Protein AF-A0A6M0GE58-F1 (afdb_monomer)

Sequence (150 aa):
MMLKKALQIALIALPLTFSELWLLDFGVRLPRVEVVAQTVDERKLEADRLFEEGKKQFSNSQFEEALQLWQQALVIYRETGDRRGEAYSLFNLGDAHRSLAEYERATDFLEQSLAIFREIGDRQGEAYSLNNLANVYDNLAEYERAINLR

Radius of gyration: 25.48 Å; Cα contacts (8 Å, |Δi|>4): 135; chains: 1; bounding box: 61×36×74 Å

Solvent-accessible surface area (backbone atoms only — not comparable to full-atom values): 8389 Å² total; per-residue (Å²): 140,89,83,83,85,86,83,83,81,87,88,76,82,86,78,97,80,75,94,68,92,72,87,82,76,75,85,72,74,70,78,63,63,64,56,52,50,53,54,44,55,54,46,50,54,50,20,54,51,32,39,52,51,15,52,52,30,41,76,71,70,37,44,70,63,14,44,55,27,22,54,52,19,29,53,43,19,60,75,66,65,38,59,67,57,27,21,52,26,28,33,52,45,10,54,42,28,44,74,70,68,38,45,70,63,12,44,58,27,19,52,52,15,29,55,42,19,58,72,74,66,38,65,68,55,28,51,50,25,53,53,51,45,51,53,38,52,54,52,50,56,52,50,53,52,57,62,75,71,112

Structure (mmCIF, N/CA/C/O backbone):
data_AF-A0A6M0GE58-F1
#
_entry.id   AF-A0A6M0GE58-F1
#
loop_
_atom_site.group_PDB
_atom_site.id
_atom_site.type_symbol
_atom_site.label_atom_id
_atom_site.label_alt_id
_atom_site.label_comp_id
_atom_site.label_asym_id
_atom_site.label_entity_id
_atom_site.label_seq_id
_atom_site.pdbx_PDB_ins_code
_atom_site.Cartn_x
_atom_site.Cartn_y
_atom_site.Cartn_z
_atom_site.occupancy
_atom_site.B_iso_or_equiv
_atom_site.auth_seq_id
_atom_site.auth_comp_id
_atom_site.auth_asym_id
_atom_site.auth_atom_id
_atom_site.pdbx_PDB_model_num
ATOM 1 N N . MET A 1 1 ? 0.237 9.845 49.022 1.00 37.31 1 MET A N 1
ATOM 2 C CA . MET A 1 1 ? 0.814 8.749 48.215 1.00 37.31 1 MET A CA 1
ATOM 3 C C . MET A 1 1 ? 0.060 7.473 48.562 1.00 37.31 1 MET A C 1
ATOM 5 O O . MET A 1 1 ? 0.176 6.989 49.678 1.00 37.31 1 MET A O 1
ATOM 9 N N . MET A 1 2 ? -0.835 7.053 47.667 1.00 37.91 2 MET A N 1
ATOM 10 C CA . MET A 1 2 ? -1.801 5.963 47.843 1.00 37.91 2 MET A CA 1
ATOM 11 C C . MET A 1 2 ? -1.173 4.608 47.470 1.00 37.91 2 MET A C 1
ATOM 13 O O . MET A 1 2 ? -0.599 4.488 46.390 1.00 37.91 2 MET A O 1
ATOM 17 N N . LEU A 1 3 ? -1.343 3.578 48.302 1.00 37.34 3 LEU A N 1
ATOM 18 C CA . LEU A 1 3 ? -1.203 2.163 47.919 1.00 37.34 3 LEU A CA 1
ATOM 19 C C . LEU A 1 3 ? -2.475 1.435 48.381 1.00 37.34 3 LEU A C 1
ATOM 21 O O . LEU A 1 3 ? -2.785 1.417 49.563 1.00 37.34 3 LEU A O 1
ATOM 25 N N . LYS A 1 4 ? -3.391 1.146 47.451 1.00 44.81 4 LYS A N 1
ATOM 26 C CA . LYS A 1 4 ? -3.566 -0.123 46.710 1.00 44.81 4 LYS A CA 1
ATOM 27 C C . LYS A 1 4 ? -4.261 -1.235 47.522 1.00 44.81 4 LYS A C 1
ATOM 29 O O . LYS A 1 4 ? -3.622 -2.064 48.147 1.00 44.81 4 LYS A O 1
ATOM 34 N N . LYS A 1 5 ? -5.595 -1.235 47.372 1.00 43.34 5 LYS A N 1
ATOM 35 C CA . LYS A 1 5 ? -6.489 -2.369 47.059 1.00 43.34 5 LYS A CA 1
ATOM 36 C C . LYS A 1 5 ? -6.316 -3.649 47.892 1.00 43.34 5 LYS A C 1
ATOM 38 O O . LYS A 1 5 ? -5.594 -4.559 47.504 1.00 43.34 5 LYS A O 1
ATOM 43 N N . ALA A 1 6 ? -7.120 -3.750 48.947 1.00 40.00 6 ALA A N 1
ATOM 44 C CA . ALA A 1 6 ? -7.588 -5.017 49.493 1.00 40.00 6 ALA A CA 1
ATOM 45 C C . ALA A 1 6 ? -8.988 -5.308 48.928 1.00 40.00 6 ALA A C 1
ATOM 47 O O . ALA A 1 6 ? -9.829 -4.412 48.904 1.00 40.00 6 ALA A O 1
ATOM 48 N N . LEU A 1 7 ? -9.223 -6.529 48.451 1.00 32.84 7 LEU A N 1
ATOM 49 C CA . LEU A 1 7 ? -10.113 -7.505 49.096 1.00 32.84 7 LEU A CA 1
ATOM 50 C C . LEU A 1 7 ? -10.588 -8.528 48.051 1.00 32.84 7 LEU A C 1
ATOM 52 O O . LEU A 1 7 ? -11.418 -8.252 47.187 1.00 32.84 7 LEU A O 1
ATOM 56 N N . GLN A 1 8 ? -10.004 -9.719 48.134 1.00 36.56 8 GLN A N 1
ATOM 57 C CA . GLN A 1 8 ? -10.441 -10.919 47.439 1.00 36.56 8 GLN A CA 1
ATOM 58 C C . GLN A 1 8 ? -11.724 -11.472 48.078 1.00 36.56 8 GLN A C 1
ATOM 60 O O . GLN A 1 8 ? -11.807 -11.590 49.294 1.00 36.56 8 GLN A O 1
ATOM 65 N N . ILE A 1 9 ? -12.654 -11.871 47.205 1.00 43.56 9 ILE A N 1
ATOM 66 C CA . ILE A 1 9 ? -13.473 -13.093 47.279 1.00 43.56 9 ILE A CA 1
ATOM 67 C C . ILE A 1 9 ? -14.374 -13.223 48.522 1.00 43.56 9 ILE A C 1
ATOM 69 O O . ILE A 1 9 ? -13.978 -13.766 49.548 1.00 43.56 9 ILE A O 1
ATOM 73 N N . ALA A 1 10 ? -15.649 -12.855 48.363 1.00 38.28 10 ALA A N 1
ATOM 74 C CA . ALA A 1 10 ? -16.737 -13.404 49.170 1.00 38.28 10 ALA A CA 1
ATOM 75 C C . ALA A 1 10 ? -17.483 -14.460 48.341 1.00 38.28 10 ALA A C 1
ATOM 77 O O . ALA A 1 10 ? -18.336 -14.160 47.510 1.00 38.28 10 ALA A O 1
ATOM 78 N N . LEU A 1 11 ? -17.081 -15.707 48.560 1.00 39.94 11 LEU A N 1
ATOM 79 C CA . LEU A 1 11 ? -17.785 -16.926 48.195 1.00 39.94 11 LEU A CA 1
ATOM 80 C C . LEU A 1 11 ? -19.051 -17.011 49.067 1.00 39.94 11 LEU A C 1
ATOM 82 O O . LEU A 1 11 ? -18.918 -17.177 50.277 1.00 39.94 11 LEU A O 1
ATOM 86 N N . ILE A 1 12 ? -20.260 -16.893 48.508 1.00 44.44 12 ILE A N 1
ATOM 87 C CA . ILE A 1 12 ? -21.493 -17.245 49.233 1.00 44.44 12 ILE A CA 1
ATOM 88 C C . ILE A 1 12 ? -22.383 -18.113 48.344 1.00 44.44 12 ILE A C 1
ATOM 90 O O . ILE A 1 12 ? -22.583 -17.852 47.161 1.00 44.44 12 ILE A O 1
ATOM 94 N N . ALA A 1 13 ? -22.819 -19.197 48.974 1.00 37.50 13 ALA A N 1
ATOM 95 C CA . ALA A 1 13 ? -23.485 -20.376 48.464 1.00 37.50 13 ALA A CA 1
ATOM 96 C C . ALA A 1 13 ? -24.772 -20.105 47.673 1.00 37.50 13 ALA A C 1
ATOM 98 O O . ALA A 1 13 ? -25.584 -19.260 48.039 1.00 37.50 13 ALA A O 1
ATOM 99 N N . LEU A 1 14 ? -24.994 -20.921 46.642 1.00 39.66 14 LEU A N 1
ATOM 100 C CA . LEU A 1 14 ? -26.311 -21.111 46.042 1.00 39.66 14 LEU A CA 1
ATOM 101 C C . LEU A 1 14 ? -27.178 -21.995 46.950 1.00 39.66 14 LEU A C 1
ATOM 103 O O . LEU A 1 14 ? -26.752 -23.102 47.287 1.00 39.66 14 LEU A O 1
ATOM 107 N N . PRO A 1 15 ? -28.436 -21.613 47.210 1.00 41.50 15 PRO A N 1
ATOM 108 C CA . PRO A 1 15 ? -29.529 -22.556 47.296 1.00 41.50 15 PRO A CA 1
ATOM 109 C C . PRO A 1 15 ? -30.288 -22.572 45.961 1.00 41.50 15 PRO A C 1
ATOM 111 O O . PRO A 1 15 ? -30.821 -21.566 45.494 1.00 41.50 15 PRO A O 1
ATOM 114 N N . LEU A 1 16 ? -30.336 -23.752 45.344 1.00 49.16 16 LEU A N 1
ATOM 115 C CA . LEU A 1 16 ? -31.305 -24.095 44.309 1.00 49.16 16 LEU A CA 1
ATOM 116 C C . LEU A 1 16 ? -32.701 -24.083 44.943 1.00 49.16 16 LEU A C 1
ATOM 118 O O . LEU A 1 16 ? -33.040 -25.041 45.619 1.00 49.16 16 LEU A O 1
ATOM 122 N N . THR A 1 17 ? -33.449 -22.993 44.758 1.00 54.06 17 THR A N 1
ATOM 123 C CA . THR A 1 17 ? -34.916 -22.902 44.591 1.00 54.06 17 THR A CA 1
ATOM 124 C C . THR A 1 17 ? -35.338 -21.469 44.899 1.00 54.06 17 THR A C 1
ATOM 126 O O . THR A 1 17 ? -35.597 -21.131 46.050 1.00 54.06 17 THR A O 1
ATOM 129 N N . PHE A 1 18 ? -35.438 -20.617 43.884 1.00 41.00 18 PHE A N 1
ATOM 130 C CA . PHE A 1 18 ? -36.313 -19.455 43.982 1.00 41.00 18 PHE A CA 1
ATOM 131 C C . PHE A 1 18 ? -36.769 -19.070 42.583 1.00 41.00 18 PHE A C 1
ATOM 133 O O . PHE A 1 18 ? -36.042 -18.489 41.782 1.00 41.00 18 PHE A O 1
ATOM 140 N N . SER A 1 19 ? -37.981 -19.510 42.271 1.00 51.88 19 SER A N 1
ATOM 141 C CA . SER A 1 19 ? -38.809 -18.914 41.243 1.00 51.88 19 SER A CA 1
ATOM 142 C C . SER A 1 19 ? -39.009 -17.451 41.603 1.00 51.88 19 SER A C 1
ATOM 144 O O . SER A 1 19 ? -39.828 -17.171 42.464 1.00 51.88 19 SER A O 1
ATOM 146 N N . GLU A 1 20 ? -38.301 -16.525 40.974 1.00 39.38 20 GLU A N 1
ATOM 147 C CA . GLU A 1 20 ? -38.724 -15.132 40.988 1.00 39.38 20 GLU A CA 1
ATOM 148 C C . GLU A 1 20 ? -38.182 -14.399 39.764 1.00 39.38 20 GLU A C 1
ATOM 150 O O . GLU A 1 20 ? -36.995 -14.423 39.438 1.00 39.38 20 GLU A O 1
ATOM 155 N N . LEU A 1 21 ? -39.128 -13.761 39.086 1.00 45.75 21 LEU A N 1
ATOM 156 C CA . LEU A 1 21 ? -38.997 -12.744 38.058 1.00 45.75 21 LEU A CA 1
ATOM 157 C C . LEU A 1 21 ? -38.141 -11.543 38.546 1.00 45.75 21 LEU A C 1
ATOM 159 O O . LEU A 1 21 ? -38.626 -10.424 38.652 1.00 45.75 21 LEU A O 1
ATOM 163 N N . TRP A 1 22 ? -36.847 -11.729 38.808 1.00 41.56 22 TRP A N 1
ATOM 164 C CA . TRP A 1 22 ? -35.920 -10.635 39.155 1.00 41.56 22 TRP A CA 1
ATOM 165 C C . TRP A 1 22 ? -35.279 -9.943 37.938 1.00 41.56 22 TRP A C 1
ATOM 167 O O . TRP A 1 22 ? -34.275 -9.248 38.068 1.00 41.56 22 TRP A O 1
ATOM 177 N N . LEU A 1 23 ? -35.844 -10.093 36.736 1.00 43.84 23 LEU A N 1
ATOM 178 C CA . LEU A 1 23 ? -35.251 -9.563 35.499 1.00 43.84 23 LEU A CA 1
ATOM 179 C C . LEU A 1 23 ? -35.715 -8.158 35.079 1.00 43.84 23 LEU A C 1
ATOM 181 O O . LEU A 1 23 ? -35.480 -7.785 33.934 1.00 43.84 23 LEU A O 1
ATOM 185 N N . LEU A 1 24 ? -36.337 -7.353 35.949 1.00 45.53 24 LEU A N 1
ATOM 186 C CA . LEU A 1 24 ? -36.817 -6.022 35.531 1.00 45.53 24 LEU A CA 1
ATOM 187 C C . LEU A 1 24 ? -36.468 -4.824 36.429 1.00 45.53 24 LEU A C 1
ATOM 189 O O . LEU A 1 24 ? -36.895 -3.728 36.087 1.00 45.53 24 LEU A O 1
ATOM 193 N N . ASP A 1 25 ? -35.657 -4.964 37.487 1.00 48.75 25 ASP A N 1
ATOM 194 C CA . ASP A 1 25 ? -35.320 -3.798 38.343 1.00 48.75 25 ASP A CA 1
ATOM 195 C C . ASP A 1 25 ? -33.830 -3.601 38.675 1.00 48.75 25 ASP A C 1
ATOM 197 O O . ASP A 1 25 ? -33.427 -2.582 39.229 1.00 48.75 25 ASP A O 1
ATOM 201 N N . PHE A 1 26 ? -32.946 -4.507 38.255 1.00 42.19 26 PHE A N 1
ATOM 202 C CA . PHE A 1 26 ? -31.516 -4.205 38.273 1.00 42.19 26 PHE A CA 1
ATOM 203 C C . PHE A 1 26 ? -31.129 -3.568 36.943 1.00 42.19 26 PHE A C 1
ATOM 205 O O . PHE A 1 26 ? -30.823 -4.259 35.974 1.00 42.19 26 PHE A O 1
ATOM 212 N N . GLY A 1 27 ? -31.126 -2.233 36.915 1.00 51.28 27 GLY A N 1
ATOM 213 C CA . GLY A 1 27 ? -30.551 -1.390 35.862 1.00 51.28 27 GLY A CA 1
ATOM 214 C C . GLY A 1 27 ? -29.036 -1.572 35.694 1.00 51.28 27 GLY A C 1
ATOM 215 O O . GLY A 1 27 ? -28.275 -0.606 35.705 1.00 51.28 27 GLY A O 1
ATOM 216 N N . VAL A 1 28 ? -28.571 -2.812 35.537 1.00 48.88 28 VAL A N 1
ATOM 217 C CA . VAL A 1 28 ? -27.210 -3.138 35.128 1.00 48.88 28 VAL A CA 1
ATOM 218 C C . VAL A 1 28 ? -27.112 -2.812 33.644 1.00 48.88 28 VAL A C 1
ATOM 220 O O . VAL A 1 28 ? -27.344 -3.645 32.769 1.00 48.88 28 VAL A O 1
ATOM 223 N N . ARG A 1 29 ? -26.765 -1.556 33.355 1.00 49.78 29 ARG A N 1
ATOM 224 C CA . ARG A 1 29 ? -26.210 -1.166 32.059 1.00 49.78 29 ARG A CA 1
ATOM 225 C C . ARG A 1 29 ? -24.990 -2.054 31.822 1.00 49.78 29 ARG A C 1
ATOM 227 O O . ARG A 1 29 ? -24.023 -1.987 32.576 1.00 49.78 29 ARG A O 1
ATOM 234 N N . LEU A 1 30 ? -25.060 -2.926 30.817 1.00 47.44 30 LEU A N 1
ATOM 235 C CA . LEU A 1 30 ? -23.961 -3.823 30.466 1.00 47.44 30 LEU A CA 1
ATOM 236 C C . LEU A 1 30 ? -22.686 -2.989 30.220 1.00 47.44 30 LEU A C 1
ATOM 238 O O . LEU A 1 30 ? -22.674 -2.205 29.271 1.00 47.44 30 LEU A O 1
ATOM 242 N N . PRO A 1 31 ? -21.580 -3.178 30.967 1.00 47.88 31 PRO A N 1
ATOM 243 C CA . PRO A 1 31 ? -20.326 -2.457 30.719 1.00 47.88 31 PRO A CA 1
ATOM 244 C C . PRO A 1 31 ? -19.590 -2.931 29.449 1.00 47.88 31 PRO A C 1
ATOM 246 O O . PRO A 1 31 ? -18.437 -2.583 29.228 1.00 47.88 31 PRO A O 1
ATOM 249 N N . ARG A 1 32 ? -20.221 -3.761 28.608 1.00 45.41 32 ARG A N 1
ATOM 250 C CA . ARG A 1 32 ? -19.542 -4.484 27.527 1.00 45.41 32 ARG A CA 1
ATOM 251 C C . ARG A 1 32 ? -19.551 -3.753 26.182 1.00 45.41 32 ARG A C 1
ATOM 253 O O . ARG A 1 32 ? -18.623 -3.945 25.413 1.00 45.41 32 ARG A O 1
ATOM 260 N N . VAL A 1 33 ? -20.559 -2.934 25.880 1.00 53.69 33 VAL A N 1
ATOM 261 C CA . VAL A 1 33 ? -20.673 -2.315 24.541 1.00 53.69 33 VAL A CA 1
ATOM 262 C C . VAL A 1 33 ? -19.835 -1.039 24.438 1.00 53.69 33 VAL A C 1
ATOM 264 O O . VAL A 1 33 ? -19.124 -0.840 23.460 1.00 53.69 33 VAL A O 1
ATOM 267 N N . GLU A 1 34 ? -19.863 -0.208 25.479 1.00 54.78 34 GLU A N 1
ATOM 268 C CA . GLU A 1 34 ? -19.207 1.106 25.484 1.00 54.78 34 GLU A CA 1
ATOM 269 C C . GLU A 1 34 ? -17.675 0.984 25.567 1.00 54.78 34 GLU A C 1
ATOM 271 O O . GLU A 1 34 ? -16.965 1.661 24.832 1.00 54.78 34 GLU A O 1
ATOM 276 N N . VAL A 1 35 ? -17.168 0.040 26.372 1.00 60.16 35 VAL A N 1
ATOM 277 C CA . VAL A 1 35 ? -15.724 -0.234 26.491 1.00 60.16 35 VAL A CA 1
ATOM 278 C C . VAL A 1 35 ? -15.154 -0.805 25.188 1.00 60.16 35 VAL A C 1
ATOM 280 O O . VAL A 1 35 ? -14.072 -0.408 24.774 1.00 60.16 35 VAL A O 1
ATOM 283 N N . VAL A 1 36 ? -15.879 -1.699 24.502 1.00 62.53 36 VAL A N 1
ATOM 284 C CA . VAL A 1 36 ? -15.415 -2.274 23.226 1.00 62.53 36 VAL A CA 1
ATOM 285 C C . VAL A 1 36 ? -15.388 -1.212 22.123 1.00 62.53 36 VAL A C 1
ATOM 287 O O . VAL A 1 36 ? -14.394 -1.120 21.410 1.00 62.53 36 VAL A O 1
ATOM 290 N N . ALA A 1 37 ? -16.420 -0.370 22.016 1.00 60.50 37 ALA A N 1
ATOM 291 C CA . ALA A 1 37 ? -16.442 0.724 21.042 1.00 60.50 37 ALA A CA 1
ATOM 292 C C . ALA A 1 37 ? -15.289 1.719 21.265 1.00 60.50 37 ALA A C 1
ATOM 294 O O . ALA A 1 37 ? -14.564 2.027 20.324 1.00 60.50 37 ALA A O 1
ATOM 295 N N . GLN A 1 38 ? -15.040 2.117 22.520 1.00 62.06 38 GLN A N 1
ATOM 296 C CA . GLN A 1 38 ? -13.910 2.987 22.872 1.00 62.06 38 GLN A CA 1
ATOM 297 C C . GLN A 1 38 ? -12.564 2.389 22.446 1.00 62.06 38 GLN A C 1
ATOM 299 O O . GLN A 1 38 ? -11.742 3.085 21.858 1.00 62.06 38 GLN A O 1
ATOM 304 N N . THR A 1 39 ? -12.358 1.085 22.653 1.00 75.81 39 THR A N 1
ATOM 305 C CA . THR A 1 39 ? -11.116 0.427 22.216 1.00 75.81 39 THR A CA 1
ATOM 306 C C . THR A 1 39 ? -10.982 0.329 20.694 1.00 75.81 39 THR A C 1
ATOM 308 O O . THR A 1 39 ? -9.868 0.343 20.178 1.00 75.81 39 THR A O 1
ATOM 311 N N . VAL A 1 40 ? -12.091 0.235 19.952 1.00 80.94 40 VAL A N 1
ATOM 312 C CA . VAL A 1 40 ? -12.066 0.223 18.480 1.00 80.94 40 VAL A CA 1
ATOM 313 C C . VAL A 1 40 ? -11.714 1.607 17.939 1.00 80.94 40 VAL A C 1
ATOM 315 O O . VAL A 1 40 ? -10.852 1.702 17.067 1.0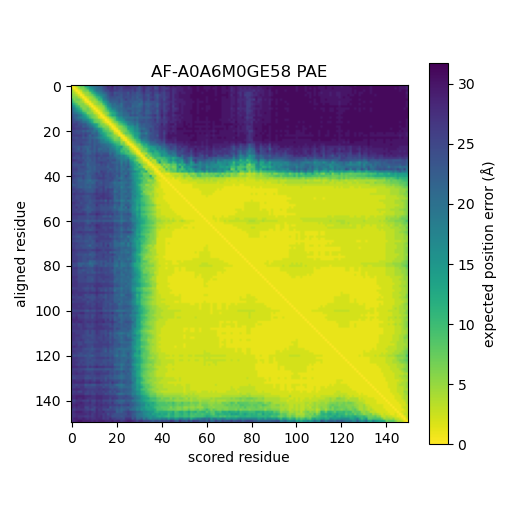0 80.94 40 VAL A O 1
ATOM 318 N N . ASP A 1 41 ? -12.312 2.665 18.489 1.00 84.94 41 ASP A N 1
ATOM 319 C CA . ASP A 1 41 ? -12.040 4.047 18.083 1.00 84.94 41 ASP A CA 1
ATOM 320 C C . ASP A 1 41 ? -10.583 4.450 18.363 1.00 84.94 41 ASP A C 1
ATOM 322 O O . ASP A 1 41 ? -9.929 5.060 17.516 1.00 84.94 41 ASP A O 1
ATOM 326 N N . GLU A 1 42 ? -10.036 4.056 19.518 1.00 89.88 42 GLU A N 1
ATOM 327 C CA . GLU A 1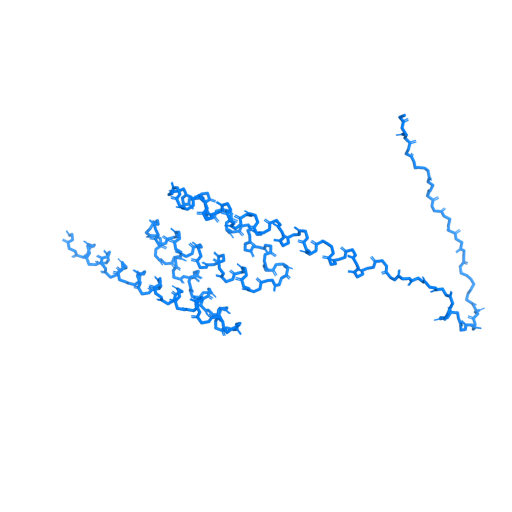 42 ? -8.631 4.298 19.867 1.00 89.88 42 GLU A CA 1
ATOM 328 C C . GLU A 1 42 ? -7.664 3.582 18.916 1.00 89.88 42 GLU A C 1
ATOM 330 O O . GLU A 1 42 ? -6.714 4.199 18.428 1.00 89.88 42 GLU A O 1
ATOM 335 N N . ARG A 1 43 ? -7.920 2.305 18.600 1.00 90.38 43 ARG A N 1
ATOM 336 C CA . ARG A 1 43 ? -7.083 1.551 17.653 1.00 90.38 43 ARG A CA 1
ATOM 337 C C . ARG A 1 43 ? -7.181 2.105 16.239 1.00 90.38 43 ARG A C 1
ATOM 339 O O . ARG A 1 43 ? -6.167 2.234 15.562 1.00 90.38 43 ARG A O 1
ATOM 346 N N . LYS A 1 44 ? -8.374 2.496 15.791 1.00 92.12 44 LYS A N 1
ATOM 347 C CA . LYS A 1 44 ? -8.525 3.152 14.490 1.00 92.12 44 LYS A CA 1
ATOM 348 C C . LYS A 1 44 ? -7.729 4.459 14.424 1.00 92.12 44 LYS A C 1
ATOM 350 O O . LYS A 1 44 ? -7.028 4.689 13.444 1.00 92.12 44 LYS A O 1
ATOM 355 N N . LEU A 1 45 ? -7.766 5.275 15.478 1.00 95.38 45 LEU A N 1
ATOM 356 C CA . LEU A 1 45 ? -6.976 6.505 15.541 1.00 95.38 45 LEU A CA 1
ATOM 357 C C . LEU A 1 45 ? -5.463 6.233 15.475 1.00 95.38 45 LEU A C 1
ATOM 359 O O . LEU A 1 45 ? -4.720 7.015 14.883 1.00 95.38 45 LEU A O 1
ATOM 363 N N . GLU A 1 46 ? -4.990 5.145 16.083 1.00 96.12 46 GLU A N 1
ATOM 364 C CA . GLU A 1 46 ? -3.602 4.692 15.950 1.00 96.12 46 GLU A CA 1
ATOM 365 C C . GLU A 1 46 ? -3.266 4.315 14.500 1.00 96.12 46 GLU A C 1
ATOM 367 O O . GLU A 1 46 ? -2.255 4.785 13.971 1.00 96.12 46 GLU A O 1
ATOM 372 N N . ALA A 1 47 ? -4.135 3.551 13.833 1.00 97.94 47 ALA A N 1
ATOM 373 C CA . ALA A 1 47 ? -3.970 3.189 12.426 1.00 97.94 47 ALA A CA 1
ATOM 374 C C . ALA A 1 47 ? -3.887 4.424 11.519 1.00 97.94 47 ALA A C 1
ATOM 376 O O . ALA A 1 47 ? -2.973 4.515 10.703 1.00 97.94 47 ALA A O 1
ATOM 377 N N . ASP A 1 48 ? -4.771 5.408 11.716 1.00 98.44 48 ASP A N 1
ATOM 378 C CA . ASP A 1 48 ? -4.785 6.657 10.945 1.00 98.44 48 ASP A CA 1
ATOM 379 C C . ASP A 1 48 ? -3.472 7.441 11.106 1.00 98.44 48 ASP A C 1
ATOM 381 O O . ASP A 1 48 ? -2.938 7.991 10.141 1.00 98.44 48 ASP A O 1
ATOM 385 N N . ARG A 1 49 ? -2.897 7.459 12.316 1.00 98.50 49 ARG A N 1
ATOM 386 C CA . ARG A 1 49 ? -1.598 8.106 12.572 1.00 98.50 49 ARG A CA 1
ATOM 387 C C . ARG A 1 49 ? -0.453 7.389 11.870 1.00 98.50 49 ARG A C 1
ATOM 389 O O . ARG A 1 49 ? 0.374 8.050 11.245 1.00 98.50 49 ARG A O 1
ATOM 396 N N . LEU A 1 50 ? -0.400 6.061 11.976 1.00 98.75 50 LEU A N 1
ATOM 397 C CA . LEU A 1 50 ? 0.605 5.244 11.290 1.00 98.75 50 LEU A CA 1
ATOM 398 C C . LEU A 1 50 ? 0.500 5.420 9.773 1.00 98.75 50 LEU A C 1
ATOM 400 O O . LEU A 1 50 ? 1.512 5.579 9.096 1.00 98.75 50 LEU A O 1
ATOM 404 N N . PHE A 1 51 ? -0.725 5.452 9.250 1.00 98.75 51 PHE A N 1
ATOM 405 C CA . PHE A 1 51 ? -0.999 5.627 7.833 1.00 98.75 51 PHE A CA 1
ATOM 406 C C . PHE A 1 51 ? -0.494 6.974 7.299 1.00 98.75 51 PHE A C 1
ATOM 408 O O . PHE A 1 51 ? 0.178 7.019 6.262 1.00 98.75 51 PHE A O 1
ATOM 415 N N . GLU A 1 52 ? -0.771 8.065 8.016 1.00 98.69 52 GLU A N 1
ATOM 416 C CA . GLU A 1 52 ? -0.311 9.401 7.631 1.00 98.69 52 GLU A CA 1
ATOM 417 C C . GLU A 1 52 ? 1.205 9.577 7.795 1.00 98.69 52 GLU A C 1
ATOM 419 O O . GLU A 1 52 ? 1.843 10.169 6.922 1.00 98.69 52 GLU A O 1
ATOM 424 N N . GLU A 1 53 ? 1.822 9.012 8.838 1.00 98.69 53 GLU A N 1
ATOM 425 C CA . GLU A 1 53 ? 3.288 9.015 8.942 1.00 98.69 53 GLU A CA 1
ATOM 426 C C . GLU A 1 53 ? 3.919 8.192 7.811 1.00 98.69 53 GLU A C 1
ATOM 428 O O . GLU A 1 53 ? 4.896 8.636 7.214 1.00 98.69 53 GLU A O 1
ATOM 433 N N . GLY A 1 54 ? 3.322 7.057 7.430 1.00 98.75 54 GLY A N 1
ATOM 434 C CA . GLY A 1 54 ? 3.767 6.271 6.276 1.00 98.75 54 GLY A CA 1
ATOM 435 C C . GLY A 1 54 ? 3.776 7.094 4.985 1.00 98.75 54 GLY A C 1
ATOM 436 O O . GLY A 1 54 ? 4.769 7.095 4.258 1.00 98.75 54 GLY A O 1
ATOM 437 N N . LYS A 1 55 ? 2.728 7.896 4.742 1.00 98.69 55 LYS A N 1
ATOM 438 C CA . LYS A 1 55 ? 2.676 8.831 3.598 1.00 98.69 55 LYS A CA 1
ATOM 439 C C . LYS A 1 55 ? 3.780 9.878 3.650 1.00 98.69 55 LYS A C 1
ATOM 441 O O . LYS A 1 55 ? 4.364 10.202 2.616 1.00 98.69 55 LYS A O 1
ATOM 446 N N . LYS A 1 56 ? 4.082 10.396 4.838 1.00 98.69 56 LYS A N 1
ATOM 447 C CA . LYS A 1 56 ? 5.168 11.358 5.028 1.00 98.69 56 LYS A CA 1
ATOM 448 C C . LYS A 1 56 ? 6.532 10.732 4.725 1.00 98.69 56 LYS A C 1
ATOM 450 O O . LYS A 1 56 ? 7.291 11.327 3.962 1.00 98.69 56 LYS A O 1
ATOM 455 N N . GLN A 1 57 ? 6.813 9.527 5.219 1.00 98.44 57 GLN A N 1
ATOM 456 C CA . GLN A 1 57 ? 8.068 8.830 4.913 1.00 98.44 57 GLN A CA 1
ATOM 457 C C . GLN A 1 57 ? 8.200 8.501 3.428 1.00 98.44 57 GLN A C 1
ATOM 459 O O . GLN A 1 57 ? 9.237 8.777 2.828 1.00 98.44 57 GLN A O 1
ATOM 464 N N . PHE A 1 58 ? 7.120 8.050 2.794 1.00 98.31 58 PHE A N 1
ATOM 465 C CA . PHE A 1 58 ? 7.106 7.827 1.353 1.00 98.31 58 PHE A CA 1
ATOM 466 C C . PHE A 1 58 ? 7.432 9.101 0.566 1.00 98.31 58 PHE A C 1
ATOM 468 O O . PHE A 1 58 ? 8.242 9.069 -0.356 1.00 98.31 58 PHE A O 1
ATOM 475 N N . SER A 1 59 ? 6.862 10.248 0.955 1.00 98.12 59 SER A N 1
ATOM 476 C CA . SER A 1 59 ? 7.164 11.531 0.305 1.00 98.12 59 SER A CA 1
ATOM 477 C C . SER A 1 59 ? 8.619 11.986 0.480 1.00 98.12 59 SER A C 1
ATOM 479 O O . SER A 1 59 ? 9.126 12.737 -0.349 1.00 98.12 59 SER A O 1
ATOM 481 N N . ASN A 1 60 ? 9.301 11.491 1.518 1.00 97.75 60 ASN A N 1
ATOM 482 C CA . ASN A 1 60 ? 10.732 11.689 1.753 1.00 97.75 60 ASN A CA 1
ATOM 483 C C . ASN A 1 60 ? 11.605 10.620 1.065 1.00 97.75 60 ASN A C 1
ATOM 485 O O . ASN A 1 60 ? 12.808 10.567 1.320 1.00 97.75 60 ASN A O 1
ATOM 489 N N . SER A 1 61 ? 11.015 9.757 0.231 1.00 97.44 61 SER A N 1
ATOM 490 C CA . SER A 1 61 ? 11.664 8.599 -0.401 1.00 97.44 61 SER A CA 1
ATOM 491 C C . SER A 1 61 ? 12.218 7.562 0.590 1.00 97.44 61 SER A C 1
ATOM 493 O O . SER A 1 61 ? 13.115 6.796 0.249 1.00 97.44 61 SER A O 1
ATOM 495 N N . GLN A 1 62 ? 11.692 7.531 1.817 1.00 98.00 62 GLN A N 1
ATOM 496 C CA . GLN A 1 62 ? 11.997 6.537 2.852 1.00 98.00 62 GLN A CA 1
ATOM 497 C C . GLN A 1 62 ? 11.006 5.372 2.729 1.00 98.00 62 GLN A C 1
ATOM 499 O O . GLN A 1 62 ? 10.019 5.276 3.467 1.00 98.00 62 GLN A O 1
ATOM 504 N N . PHE A 1 63 ? 11.196 4.554 1.691 1.00 96.75 63 PHE A N 1
ATOM 505 C CA . PHE A 1 63 ? 10.216 3.551 1.273 1.00 96.75 63 PHE A CA 1
ATOM 506 C C . PHE A 1 63 ? 10.103 2.392 2.266 1.00 96.75 63 PHE A C 1
ATOM 508 O O . PHE A 1 63 ? 8.996 1.938 2.550 1.00 96.75 63 PHE A O 1
ATOM 515 N N . GLU A 1 64 ? 11.212 1.938 2.841 1.00 97.00 64 GLU A N 1
ATOM 516 C CA . GLU A 1 64 ? 11.245 0.845 3.810 1.00 97.00 64 GLU A CA 1
ATOM 517 C C . GLU A 1 64 ? 10.500 1.208 5.100 1.00 97.00 64 GLU A C 1
ATOM 519 O O . GLU A 1 64 ? 9.707 0.409 5.607 1.00 97.00 64 GLU A O 1
ATOM 524 N N . GLU A 1 65 ? 10.686 2.426 5.614 1.00 97.94 65 GLU A N 1
ATOM 525 C CA . GLU A 1 65 ? 9.943 2.929 6.769 1.00 97.94 65 GLU A CA 1
ATOM 526 C C . GLU A 1 65 ? 8.450 3.089 6.453 1.00 97.94 65 GLU A C 1
ATOM 528 O O . GLU A 1 65 ? 7.603 2.708 7.266 1.00 97.94 65 GLU A O 1
ATOM 533 N N . ALA A 1 66 ? 8.109 3.599 5.265 1.00 98.62 66 ALA A N 1
ATOM 534 C CA . ALA A 1 66 ? 6.720 3.715 4.825 1.00 98.62 66 ALA A CA 1
ATOM 535 C C . ALA A 1 66 ? 6.025 2.345 4.755 1.00 98.62 66 ALA A C 1
ATOM 537 O O . ALA A 1 66 ? 4.911 2.192 5.262 1.00 98.62 66 ALA A O 1
ATOM 538 N N . LEU A 1 67 ? 6.705 1.329 4.208 1.00 98.75 67 LEU A N 1
ATOM 539 C CA . LEU A 1 67 ? 6.215 -0.050 4.155 1.00 98.75 67 LEU A CA 1
ATOM 540 C C . LEU A 1 67 ? 5.904 -0.592 5.556 1.00 98.75 67 LEU A C 1
ATOM 542 O O . LEU A 1 67 ? 4.837 -1.165 5.776 1.00 98.75 67 LEU A O 1
ATOM 546 N N . GLN A 1 68 ? 6.802 -0.386 6.524 1.00 98.69 68 GLN A N 1
ATOM 547 C CA . GLN A 1 68 ? 6.589 -0.840 7.901 1.00 98.69 68 GLN A CA 1
ATOM 548 C C . GLN A 1 68 ? 5.376 -0.170 8.554 1.00 98.69 68 GLN A C 1
ATOM 550 O O . GLN A 1 68 ? 4.583 -0.845 9.214 1.00 98.69 68 GLN A O 1
ATOM 555 N N . LEU A 1 69 ? 5.222 1.142 8.368 1.00 98.81 69 LEU A N 1
ATOM 556 C CA . LEU A 1 69 ? 4.122 1.917 8.941 1.00 98.81 69 LEU A CA 1
ATOM 557 C C . LEU A 1 69 ? 2.773 1.520 8.334 1.00 98.81 69 LEU A C 1
ATOM 559 O O . LEU A 1 69 ? 1.818 1.254 9.067 1.00 98.81 69 LEU A O 1
ATOM 563 N N . TRP A 1 70 ? 2.694 1.397 7.007 1.00 98.88 70 TRP A N 1
ATOM 564 C CA . TRP A 1 70 ? 1.466 0.968 6.337 1.00 98.88 70 TRP A CA 1
ATOM 565 C C . TRP A 1 70 ? 1.112 -0.491 6.609 1.00 98.88 70 TRP A C 1
ATOM 567 O O . TRP A 1 70 ? -0.070 -0.807 6.721 1.00 98.88 70 TRP A O 1
ATOM 577 N N . GLN A 1 71 ? 2.092 -1.377 6.801 1.00 98.81 71 GLN A N 1
ATOM 578 C CA . GLN A 1 71 ? 1.827 -2.759 7.201 1.00 98.81 71 GLN A CA 1
ATOM 579 C C . GLN A 1 71 ? 1.221 -2.845 8.612 1.00 98.81 71 GLN A C 1
ATOM 581 O O . GLN A 1 71 ? 0.342 -3.679 8.842 1.00 98.81 71 GLN A O 1
ATOM 586 N N . GLN A 1 72 ? 1.652 -1.988 9.543 1.00 98.62 72 GLN A N 1
ATOM 587 C CA . GLN A 1 72 ? 1.060 -1.901 10.884 1.00 98.62 72 GLN A CA 1
ATOM 588 C C . GLN A 1 72 ? -0.362 -1.328 10.831 1.00 98.62 72 GLN A C 1
ATOM 590 O O . GLN A 1 72 ? -1.280 -1.931 11.388 1.00 98.62 72 GLN A O 1
ATOM 595 N N . ALA A 1 73 ? -0.569 -0.227 10.098 1.00 98.69 73 ALA A N 1
ATOM 596 C CA . ALA A 1 73 ? -1.900 0.349 9.891 1.00 98.69 73 ALA A CA 1
ATOM 597 C C . ALA A 1 73 ? -2.867 -0.669 9.259 1.00 98.69 73 ALA A C 1
ATOM 599 O O . ALA A 1 73 ? -3.993 -0.830 9.727 1.00 98.69 73 ALA A O 1
ATOM 600 N N . LEU A 1 74 ? -2.403 -1.427 8.258 1.00 98.75 74 LEU A N 1
ATOM 601 C CA . LEU A 1 74 ? -3.169 -2.475 7.582 1.00 98.75 74 LEU A CA 1
ATOM 602 C C . LEU A 1 74 ? -3.704 -3.538 8.551 1.00 98.75 74 LEU A C 1
ATOM 604 O O . LEU A 1 74 ? -4.869 -3.925 8.455 1.00 98.75 74 LEU A O 1
ATOM 608 N N . VAL A 1 75 ? -2.871 -4.017 9.480 1.00 98.50 75 VAL A N 1
ATOM 609 C CA . VAL A 1 75 ? -3.296 -5.002 10.488 1.00 98.50 75 VAL A CA 1
ATOM 610 C C . VAL A 1 75 ? -4.431 -4.432 11.333 1.00 98.50 75 VAL A C 1
ATOM 612 O O . VAL A 1 75 ? -5.459 -5.084 11.502 1.00 98.50 75 VAL A O 1
ATOM 615 N N . ILE A 1 76 ? -4.295 -3.190 11.794 1.00 97.62 76 ILE A N 1
ATOM 616 C CA . ILE A 1 76 ? -5.297 -2.566 12.657 1.00 97.62 76 ILE A CA 1
ATOM 617 C C . ILE A 1 76 ? -6.597 -2.272 11.892 1.00 97.62 76 ILE A C 1
ATOM 619 O O . ILE A 1 76 ? -7.686 -2.519 12.415 1.00 97.62 76 ILE A O 1
ATOM 623 N N . TYR A 1 77 ? -6.526 -1.803 10.644 1.00 98.44 77 TYR A N 1
ATOM 624 C CA . TYR A 1 77 ? -7.719 -1.598 9.817 1.00 98.44 77 TYR A CA 1
ATOM 625 C C . TYR A 1 77 ? -8.480 -2.906 9.571 1.00 98.44 77 TYR A C 1
ATOM 627 O O . TYR A 1 77 ? -9.706 -2.925 9.677 1.00 98.44 77 TYR A O 1
ATOM 635 N N . ARG A 1 78 ? -7.774 -4.026 9.363 1.00 97.75 78 ARG A N 1
ATOM 636 C CA . ARG A 1 78 ? -8.394 -5.361 9.282 1.00 97.75 78 ARG A CA 1
ATOM 637 C C . ARG A 1 78 ? -9.067 -5.767 10.588 1.00 97.75 78 ARG A C 1
ATOM 639 O O . ARG A 1 78 ? -10.201 -6.234 10.575 1.00 97.75 78 ARG A O 1
ATOM 646 N N . GLU A 1 79 ? -8.397 -5.568 11.719 1.00 95.69 79 GLU A N 1
ATOM 647 C CA . GLU A 1 79 ? -8.935 -5.912 13.041 1.00 95.69 79 GLU A CA 1
ATOM 648 C C . GLU A 1 79 ? -10.141 -5.059 13.454 1.00 95.69 79 GLU A C 1
ATOM 650 O O . GLU A 1 79 ? -10.999 -5.523 14.205 1.00 95.69 79 GLU A O 1
ATOM 655 N N . THR A 1 80 ? -10.197 -3.807 13.000 1.00 94.88 80 THR A N 1
ATOM 656 C CA . THR A 1 80 ? -11.300 -2.873 13.280 1.00 94.88 80 THR A CA 1
ATOM 657 C C . THR A 1 80 ? -12.418 -2.938 12.238 1.00 94.88 80 THR A C 1
ATOM 659 O O . THR A 1 80 ? -13.494 -2.389 12.469 1.00 94.88 80 THR A O 1
ATOM 662 N N . GLY A 1 81 ? -12.200 -3.633 11.118 1.00 95.50 81 GLY A N 1
ATOM 663 C CA . GLY A 1 81 ? -13.159 -3.738 10.018 1.00 95.50 81 GLY A CA 1
ATOM 664 C C . GLY A 1 81 ? -13.236 -2.491 9.130 1.00 95.50 81 GLY A C 1
ATOM 665 O O . GLY A 1 81 ? -14.203 -2.340 8.381 1.00 95.50 81 GLY A O 1
ATOM 666 N N . ASP A 1 82 ? -12.248 -1.593 9.185 1.00 97.62 82 ASP A N 1
ATOM 667 C CA . ASP A 1 82 ? -12.182 -0.428 8.301 1.00 97.62 82 ASP A CA 1
ATOM 668 C C . ASP A 1 82 ? -11.683 -0.829 6.906 1.00 97.62 82 ASP A C 1
ATOM 670 O O . ASP A 1 82 ? -10.495 -0.768 6.579 1.00 97.62 82 ASP A O 1
ATOM 674 N N . ARG A 1 83 ? -12.628 -1.227 6.053 1.00 98.56 83 ARG A N 1
ATOM 675 C CA . ARG A 1 83 ? -12.346 -1.657 4.677 1.00 98.56 83 ARG A CA 1
ATOM 676 C C . ARG A 1 83 ? -11.707 -0.558 3.826 1.00 98.56 83 ARG A C 1
ATOM 678 O O . ARG A 1 83 ? -10.902 -0.862 2.949 1.00 98.56 83 ARG A O 1
ATOM 685 N N . ARG A 1 84 ? -12.035 0.717 4.071 1.00 98.62 84 ARG A N 1
ATOM 686 C CA . ARG A 1 84 ? -11.460 1.836 3.310 1.00 98.62 84 ARG A CA 1
ATOM 687 C C . ARG A 1 84 ? -9.989 2.025 3.684 1.00 98.62 84 ARG A C 1
ATOM 689 O O . ARG A 1 84 ? -9.154 2.107 2.787 1.00 98.62 84 ARG A O 1
ATOM 696 N N . GLY A 1 85 ? -9.672 2.054 4.980 1.00 98.69 85 GLY A N 1
ATOM 697 C CA . GLY A 1 85 ? -8.294 2.138 5.474 1.00 98.69 85 GLY A CA 1
ATOM 698 C C . GLY A 1 85 ? -7.440 0.942 5.043 1.00 98.69 85 GLY A C 1
ATOM 699 O O . GLY A 1 85 ? -6.296 1.114 4.612 1.00 98.69 85 GLY A O 1
ATOM 700 N N . GLU A 1 86 ? -8.020 -0.262 5.058 1.00 98.81 86 GLU A N 1
ATOM 701 C CA . GLU A 1 86 ? -7.385 -1.481 4.548 1.00 98.81 86 GLU A CA 1
ATOM 702 C C . GLU A 1 86 ? -6.997 -1.338 3.068 1.00 98.81 86 GLU A C 1
ATOM 704 O O . GLU A 1 86 ? -5.836 -1.550 2.711 1.00 98.81 86 GLU A O 1
ATOM 709 N N . ALA A 1 87 ? -7.942 -0.926 2.215 1.00 98.88 87 ALA A N 1
ATOM 710 C CA . ALA A 1 87 ? -7.714 -0.770 0.780 1.00 98.88 87 ALA A CA 1
ATOM 711 C C . ALA A 1 87 ? -6.613 0.254 0.471 1.00 98.88 87 ALA A C 1
ATOM 713 O O . ALA A 1 87 ? -5.714 -0.027 -0.321 1.00 98.88 87 ALA A O 1
ATOM 714 N N . TYR A 1 88 ? -6.639 1.419 1.125 1.00 98.88 88 TYR A N 1
ATOM 715 C CA . TYR A 1 88 ? -5.611 2.441 0.916 1.00 98.88 88 TYR A CA 1
ATOM 716 C C . TYR A 1 88 ? -4.237 2.027 1.449 1.00 98.88 88 TYR A C 1
ATOM 718 O O . TYR A 1 88 ? -3.227 2.368 0.836 1.00 98.88 88 TYR A O 1
ATOM 726 N N . SER A 1 89 ? -4.174 1.271 2.548 1.00 98.88 89 SER A N 1
ATOM 727 C CA . SER A 1 89 ? -2.904 0.731 3.052 1.00 98.88 89 SER A CA 1
ATOM 728 C C . SER A 1 89 ? -2.290 -0.249 2.053 1.00 98.88 89 SER A C 1
ATOM 730 O O . SER A 1 89 ? -1.112 -0.133 1.733 1.00 98.88 89 SER A O 1
ATOM 732 N N . LEU A 1 90 ? -3.095 -1.158 1.492 1.00 98.94 90 LEU A N 1
ATOM 733 C CA . LEU A 1 90 ? -2.661 -2.078 0.435 1.00 98.94 90 LEU A CA 1
ATOM 734 C C . LEU A 1 90 ? -2.213 -1.329 -0.827 1.00 98.94 90 LEU A C 1
ATOM 736 O O . LEU A 1 90 ? -1.158 -1.629 -1.375 1.00 98.94 90 LEU A O 1
ATOM 740 N N . PHE A 1 91 ? -2.969 -0.318 -1.258 1.00 98.88 91 PHE A N 1
ATOM 741 C CA . PHE A 1 91 ? -2.603 0.507 -2.410 1.00 98.88 91 PHE A CA 1
ATOM 742 C C . PHE A 1 91 ? -1.230 1.174 -2.223 1.00 98.88 91 PHE A C 1
ATOM 744 O O . PHE A 1 91 ? -0.376 1.091 -3.106 1.00 98.88 91 PHE A O 1
ATOM 751 N N . ASN A 1 92 ? -0.996 1.782 -1.058 1.00 98.88 92 ASN A N 1
ATOM 752 C CA . ASN A 1 92 ? 0.261 2.460 -0.744 1.00 98.88 92 ASN A CA 1
ATOM 753 C C . ASN A 1 92 ? 1.446 1.487 -0.613 1.00 98.88 92 ASN A C 1
ATOM 755 O O . ASN A 1 92 ? 2.540 1.788 -1.089 1.00 98.88 92 ASN A O 1
ATOM 759 N N . LEU A 1 93 ? 1.234 0.304 -0.020 1.00 98.88 93 LEU A N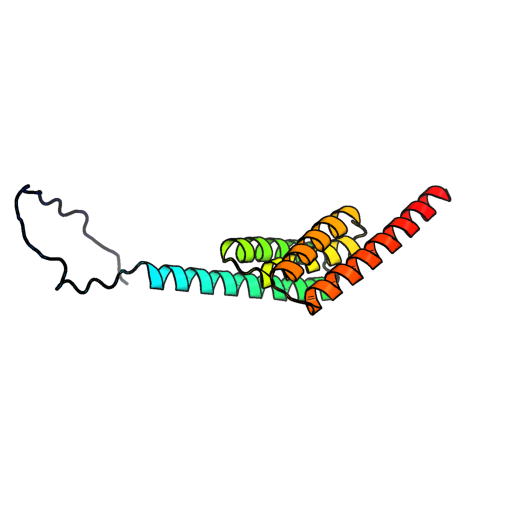 1
ATOM 760 C CA . LEU A 1 93 ? 2.232 -0.774 -0.009 1.00 98.88 93 LEU A CA 1
ATOM 761 C C . LEU A 1 93 ? 2.618 -1.171 -1.440 1.00 98.88 93 LEU A C 1
ATOM 763 O O . LEU A 1 93 ? 3.802 -1.297 -1.754 1.00 98.88 93 LEU A O 1
ATOM 767 N N . GLY A 1 94 ? 1.625 -1.308 -2.320 1.00 98.69 94 GLY A N 1
ATOM 768 C CA . GLY A 1 94 ? 1.838 -1.594 -3.733 1.00 98.69 94 GLY A CA 1
ATOM 769 C C . GLY A 1 94 ? 2.670 -0.524 -4.447 1.00 98.69 94 GLY A C 1
ATOM 770 O O . GLY A 1 94 ? 3.622 -0.850 -5.155 1.00 98.69 94 GLY A O 1
ATOM 771 N N . ASP A 1 95 ? 2.371 0.756 -4.223 1.00 98.62 95 ASP A N 1
ATOM 772 C CA . ASP A 1 95 ? 3.116 1.863 -4.840 1.00 98.62 95 ASP A CA 1
ATOM 773 C C . ASP A 1 95 ? 4.562 1.989 -4.314 1.00 98.62 95 ASP A C 1
ATOM 775 O O . ASP A 1 95 ? 5.485 2.291 -5.077 1.00 98.62 95 ASP A O 1
ATOM 779 N N . ALA A 1 96 ? 4.800 1.681 -3.035 1.00 98.56 96 ALA A N 1
ATOM 780 C CA . ALA A 1 96 ? 6.152 1.575 -2.480 1.00 98.56 96 ALA A CA 1
ATOM 781 C C . ALA A 1 96 ? 6.950 0.424 -3.080 1.00 98.56 96 ALA A C 1
ATOM 783 O O . ALA A 1 96 ? 8.079 0.643 -3.516 1.00 98.56 96 ALA A O 1
ATOM 784 N N . HIS A 1 97 ? 6.366 -0.767 -3.196 1.00 98.56 97 HIS A N 1
ATOM 785 C CA . HIS A 1 97 ? 7.039 -1.880 -3.864 1.00 98.56 97 HIS A CA 1
ATOM 786 C C . HIS A 1 97 ? 7.346 -1.568 -5.333 1.00 98.56 97 HIS A C 1
ATOM 788 O O . HIS A 1 97 ? 8.447 -1.854 -5.798 1.00 98.56 97 HIS A O 1
ATOM 794 N N . ARG A 1 98 ? 6.441 -0.886 -6.048 1.00 97.06 98 ARG A N 1
ATOM 795 C CA . ARG A 1 98 ? 6.706 -0.403 -7.413 1.00 97.06 98 ARG A CA 1
ATOM 796 C C . ARG A 1 98 ? 7.892 0.565 -7.449 1.00 97.06 98 ARG A C 1
ATOM 798 O O . ARG A 1 98 ? 8.730 0.454 -8.339 1.00 97.06 98 ARG A O 1
ATOM 805 N N . SER A 1 99 ? 7.976 1.487 -6.489 1.00 96.44 99 SER A N 1
ATOM 806 C CA . SER A 1 99 ? 9.079 2.457 -6.374 1.00 96.44 99 SER A CA 1
ATOM 807 C C . SER A 1 99 ? 10.429 1.794 -6.068 1.00 96.44 99 SER A C 1
ATOM 809 O O . SER A 1 99 ? 11.465 2.289 -6.503 1.00 96.44 99 SER A O 1
ATOM 811 N N . LEU A 1 100 ? 10.411 0.642 -5.393 1.00 96.75 100 LEU A N 1
ATOM 812 C CA . LEU A 1 100 ? 11.573 -0.218 -5.136 1.00 96.75 100 LEU A CA 1
ATOM 813 C C . LEU A 1 100 ? 11.869 -1.222 -6.270 1.00 96.75 100 LEU A C 1
ATOM 815 O O . LEU A 1 100 ? 12.751 -2.064 -6.123 1.00 96.75 100 LEU A O 1
ATOM 819 N N . ALA A 1 101 ? 11.147 -1.150 -7.395 1.00 96.19 101 ALA A N 1
ATOM 820 C CA . ALA A 1 101 ? 11.207 -2.109 -8.504 1.00 96.19 101 ALA A CA 1
ATOM 821 C C . ALA A 1 101 ? 10.853 -3.567 -8.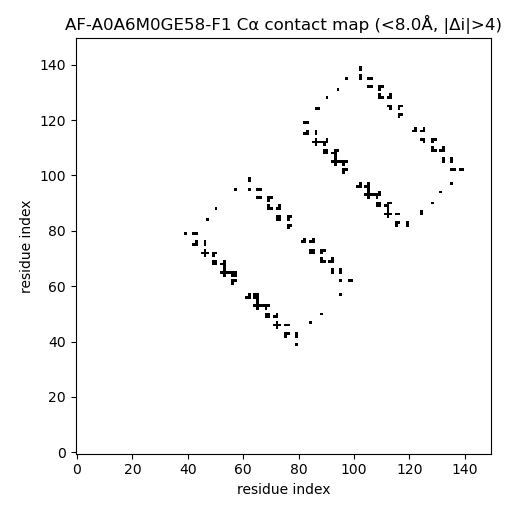125 1.00 96.19 101 ALA A C 1
ATOM 823 O O . ALA A 1 101 ? 11.176 -4.512 -8.843 1.00 96.19 101 ALA A O 1
ATOM 824 N N . GLU A 1 102 ? 10.131 -3.766 -7.020 1.00 96.88 102 GLU A N 1
ATOM 825 C CA . GLU A 1 102 ? 9.599 -5.057 -6.572 1.00 96.88 102 GLU A CA 1
ATOM 826 C C . GLU A 1 102 ? 8.213 -5.312 -7.192 1.00 96.88 102 GLU A C 1
ATOM 828 O O . GLU A 1 102 ? 7.185 -5.362 -6.511 1.00 96.88 102 GLU A O 1
ATOM 833 N N . TYR A 1 103 ? 8.172 -5.428 -8.518 1.00 95.94 103 TYR A N 1
ATOM 834 C CA . TYR A 1 103 ? 6.934 -5.377 -9.302 1.00 95.94 103 TYR A CA 1
ATOM 835 C C . TYR A 1 103 ? 5.929 -6.505 -9.019 1.00 95.94 103 TYR A C 1
ATOM 837 O O . TYR A 1 103 ? 4.722 -6.261 -9.018 1.00 95.94 103 TYR A O 1
ATOM 845 N N . GLU A 1 104 ? 6.394 -7.722 -8.735 1.00 95.38 104 GLU A N 1
ATOM 846 C CA . GLU A 1 104 ? 5.509 -8.846 -8.383 1.00 95.38 104 GLU A CA 1
ATOM 847 C C . GLU A 1 104 ? 4.740 -8.549 -7.086 1.00 95.38 104 GLU A C 1
ATOM 849 O O . GLU A 1 104 ? 3.512 -8.591 -7.055 1.00 95.38 104 GLU A O 1
ATOM 854 N N . ARG A 1 105 ? 5.453 -8.109 -6.040 1.00 97.31 105 ARG A N 1
ATOM 855 C CA . ARG A 1 105 ? 4.844 -7.725 -4.756 1.00 97.31 105 ARG A CA 1
ATOM 856 C C . ARG A 1 105 ? 3.923 -6.518 -4.904 1.00 97.31 105 ARG A C 1
ATOM 858 O O . ARG A 1 105 ? 2.871 -6.467 -4.271 1.00 97.31 105 ARG A O 1
ATOM 865 N N . ALA A 1 106 ? 4.305 -5.550 -5.739 1.00 98.44 106 ALA A N 1
ATOM 866 C CA . ALA A 1 106 ? 3.459 -4.404 -6.049 1.00 98.44 106 ALA A CA 1
ATOM 867 C C . ALA A 1 106 ? 2.114 -4.845 -6.645 1.00 98.44 106 ALA A C 1
ATOM 869 O O . ALA A 1 106 ? 1.067 -4.358 -6.218 1.00 98.44 106 ALA A O 1
ATOM 870 N N . THR A 1 107 ? 2.146 -5.797 -7.582 1.00 98.50 107 THR A N 1
ATOM 871 C CA . THR A 1 107 ? 0.951 -6.361 -8.227 1.00 98.50 107 THR A CA 1
ATOM 872 C C . THR A 1 107 ? 0.025 -6.997 -7.194 1.00 98.50 107 THR A C 1
ATOM 874 O O . THR A 1 107 ? -1.134 -6.594 -7.102 1.00 98.50 107 THR A O 1
ATOM 877 N N . ASP A 1 108 ? 0.546 -7.885 -6.341 1.00 98.69 108 ASP A N 1
ATOM 878 C CA . ASP A 1 108 ? -0.242 -8.583 -5.315 1.00 98.69 108 ASP A CA 1
ATOM 879 C C . ASP A 1 108 ? -1.005 -7.617 -4.395 1.00 98.69 108 ASP A C 1
ATOM 881 O O . ASP A 1 108 ? -2.177 -7.828 -4.060 1.00 98.69 108 ASP A O 1
ATOM 885 N N . PHE A 1 109 ? -0.345 -6.543 -3.954 1.00 98.88 109 PHE A N 1
ATOM 886 C CA . PHE A 1 109 ? -0.961 -5.547 -3.081 1.00 98.88 109 PHE A CA 1
ATOM 887 C C . PHE A 1 109 ? -1.977 -4.669 -3.817 1.00 98.88 109 PHE A C 1
ATOM 889 O O . PHE A 1 109 ? -3.058 -4.391 -3.285 1.00 98.88 109 PHE A O 1
ATOM 896 N N . LEU A 1 110 ? -1.670 -4.250 -5.047 1.00 98.88 110 LEU A N 1
ATOM 897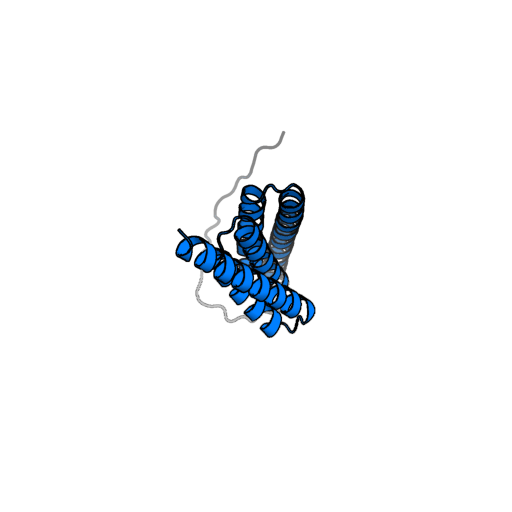 C CA . LEU A 1 110 ? -2.574 -3.421 -5.838 1.00 98.88 110 LEU A CA 1
ATOM 898 C C . LEU A 1 110 ? -3.839 -4.188 -6.243 1.00 98.88 110 LEU A C 1
ATOM 900 O O . LEU A 1 110 ? -4.927 -3.617 -6.167 1.00 98.88 110 LEU A O 1
ATOM 904 N N . GLU A 1 111 ? -3.743 -5.474 -6.582 1.00 98.88 111 GLU A N 1
ATOM 905 C CA . GLU A 1 111 ? -4.908 -6.319 -6.872 1.00 98.88 111 GLU A CA 1
ATOM 906 C C . GLU A 1 111 ? -5.809 -6.501 -5.647 1.00 98.88 111 GLU A C 1
ATOM 908 O O . GLU A 1 111 ? -7.032 -6.362 -5.752 1.00 98.88 111 GLU A O 1
ATOM 913 N N . GLN A 1 112 ? -5.221 -6.721 -4.465 1.00 98.88 112 GLN A N 1
ATOM 914 C CA . GLN A 1 112 ? -5.981 -6.750 -3.215 1.00 98.88 112 GLN A CA 1
ATOM 915 C C . GLN A 1 112 ? -6.685 -5.411 -2.963 1.00 98.88 112 GLN A C 1
ATOM 917 O O . GLN A 1 112 ? -7.880 -5.399 -2.674 1.00 98.88 112 GLN A O 1
ATOM 922 N N . SER A 1 113 ? -5.991 -4.277 -3.118 1.00 98.88 113 SER A N 1
ATOM 923 C CA . SER A 1 113 ? -6.608 -2.953 -2.940 1.00 98.88 113 SER A CA 1
ATOM 924 C C . SER A 1 113 ? -7.772 -2.717 -3.910 1.00 98.88 113 SER A C 1
ATOM 926 O O . SER A 1 113 ? -8.837 -2.257 -3.499 1.00 98.88 113 SER A O 1
ATOM 928 N N . LEU A 1 114 ? -7.610 -3.113 -5.178 1.00 98.88 114 LEU A N 1
ATOM 929 C CA . LEU A 1 114 ? -8.620 -2.993 -6.225 1.00 98.88 114 LEU A CA 1
ATOM 930 C C . LEU A 1 114 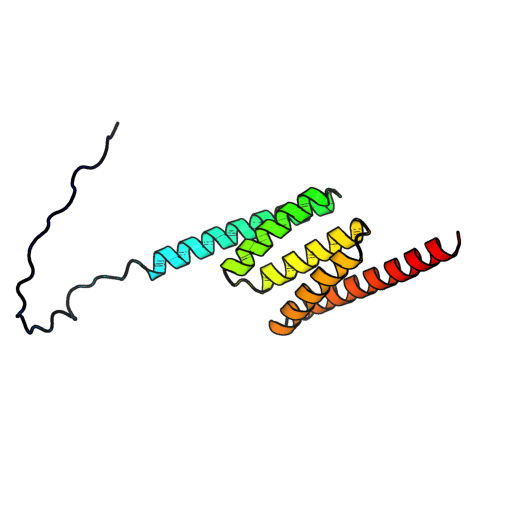? -9.875 -3.804 -5.893 1.00 98.88 114 LEU A C 1
ATOM 932 O O . LEU A 1 114 ? -10.991 -3.307 -6.056 1.00 98.88 114 LEU A O 1
ATOM 936 N N . ALA A 1 115 ? -9.702 -5.040 -5.419 1.00 98.88 115 ALA A N 1
ATOM 937 C CA . ALA A 1 115 ? -10.815 -5.890 -5.015 1.00 98.88 115 ALA A CA 1
ATOM 938 C C . ALA A 1 115 ? -11.650 -5.229 -3.907 1.00 98.88 115 ALA A C 1
ATOM 940 O O . ALA A 1 115 ? -12.877 -5.188 -4.005 1.00 98.88 115 ALA A O 1
ATOM 941 N N . ILE A 1 116 ? -10.993 -4.641 -2.901 1.00 98.88 116 ILE A N 1
ATOM 942 C CA . ILE A 1 116 ? -11.685 -3.974 -1.792 1.00 98.88 116 ILE A CA 1
ATOM 943 C C . ILE A 1 116 ? -12.345 -2.672 -2.251 1.00 98.88 116 ILE A C 1
ATOM 945 O O . ILE A 1 116 ? -13.501 -2.429 -1.910 1.00 98.88 116 ILE A O 1
ATOM 949 N N . PHE A 1 117 ? -11.668 -1.841 -3.049 1.00 98.88 117 PHE A N 1
ATOM 950 C CA . PHE A 1 117 ? -12.270 -0.609 -3.567 1.00 98.88 117 PHE A CA 1
ATOM 951 C C . PHE A 1 117 ? -13.531 -0.883 -4.393 1.00 98.88 117 PHE A C 1
ATOM 953 O O . PHE A 1 117 ? -14.523 -0.169 -4.241 1.00 98.88 117 PHE A O 1
ATOM 960 N N . ARG A 1 118 ? -13.538 -1.959 -5.191 1.00 98.75 118 ARG A N 1
ATOM 961 C CA . ARG A 1 118 ? -14.736 -2.433 -5.901 1.00 98.75 118 ARG A CA 1
ATOM 962 C C . ARG A 1 118 ? -15.835 -2.893 -4.952 1.00 98.75 118 ARG A C 1
ATOM 964 O O . ARG A 1 118 ? -16.986 -2.515 -5.147 1.00 98.75 118 ARG A O 1
ATOM 971 N N . GLU A 1 119 ? -15.487 -3.677 -3.932 1.00 98.75 119 GLU A N 1
ATOM 972 C CA . GLU A 1 119 ? -16.431 -4.162 -2.916 1.00 98.75 119 GLU A CA 1
ATOM 973 C C . GLU A 1 119 ? -17.160 -3.007 -2.218 1.00 98.75 119 GLU A C 1
ATOM 975 O O . GLU A 1 119 ? -18.381 -3.049 -2.074 1.00 98.75 119 GLU A O 1
ATOM 980 N N . ILE A 1 120 ? -16.433 -1.957 -1.825 1.00 98.62 120 ILE A N 1
ATOM 981 C CA . ILE A 1 120 ? -17.007 -0.806 -1.109 1.00 98.62 120 ILE A CA 1
ATOM 982 C C . ILE A 1 120 ? -17.553 0.291 -2.039 1.00 98.62 120 ILE A C 1
ATOM 984 O O . ILE A 1 120 ? -18.073 1.298 -1.558 1.00 98.62 120 ILE A O 1
ATOM 988 N N . GLY A 1 121 ? -17.430 0.128 -3.361 1.00 98.44 121 GLY A N 1
ATOM 989 C CA . GLY A 1 121 ? -17.894 1.095 -4.359 1.00 98.44 121 GLY A CA 1
ATOM 990 C C . GLY A 1 121 ? -17.073 2.389 -4.450 1.00 98.44 121 GLY A C 1
ATOM 991 O O . GLY A 1 121 ? -17.579 3.398 -4.949 1.00 98.44 121 GLY A O 1
ATOM 992 N N . ASP A 1 122 ? -15.819 2.391 -3.989 1.00 98.69 122 ASP A N 1
ATOM 993 C CA . ASP A 1 122 ? -14.918 3.540 -4.116 1.00 98.69 122 ASP A CA 1
ATOM 994 C C . ASP A 1 122 ? -14.281 3.585 -5.509 1.00 98.69 122 ASP A C 1
ATOM 996 O O . ASP A 1 122 ? -13.223 3.012 -5.775 1.00 98.69 122 ASP A O 1
ATOM 1000 N N . ARG A 1 123 ? -14.929 4.329 -6.404 1.00 98.56 123 ARG A N 1
ATOM 1001 C CA . ARG A 1 123 ? -14.475 4.497 -7.790 1.00 98.56 123 ARG A CA 1
ATOM 1002 C C . ARG A 1 123 ? -13.139 5.221 -7.922 1.00 98.56 123 ARG A C 1
ATOM 1004 O O . ARG A 1 123 ? -12.427 4.995 -8.896 1.00 98.56 123 ARG A O 1
ATOM 1011 N N . GLN A 1 124 ? -12.814 6.113 -6.989 1.00 98.56 124 GLN A N 1
ATOM 1012 C CA . GLN A 1 124 ? -11.557 6.855 -7.038 1.00 98.56 124 GLN A CA 1
ATOM 1013 C C . GLN A 1 124 ? -10.397 5.946 -6.628 1.00 98.56 124 GLN A C 1
ATOM 1015 O O . GLN A 1 124 ? -9.383 5.910 -7.321 1.00 98.56 124 GLN A O 1
ATOM 1020 N N . GLY A 1 125 ? -10.573 5.173 -5.553 1.00 98.50 125 GLY A N 1
ATOM 1021 C CA . GLY A 1 125 ? -9.627 4.136 -5.147 1.00 98.50 125 GLY A CA 1
ATOM 1022 C C . GLY A 1 125 ? -9.419 3.081 -6.236 1.00 98.50 125 GLY A C 1
ATOM 1023 O O . GLY A 1 125 ? -8.280 2.778 -6.579 1.00 98.50 125 GLY A O 1
ATOM 1024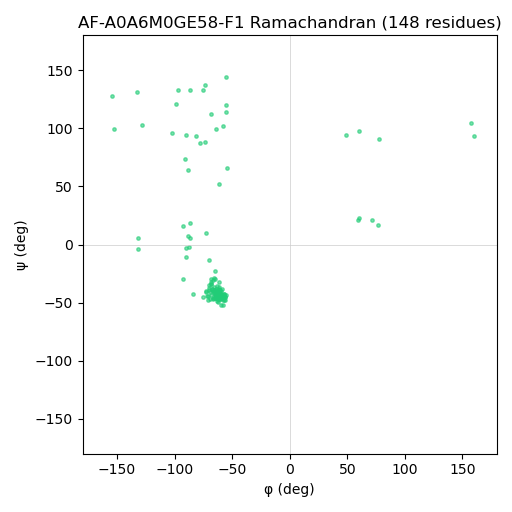 N N . GLU A 1 126 ? -10.500 2.599 -6.861 1.00 98.75 126 GLU A N 1
ATOM 1025 C CA . GLU A 1 126 ? -10.418 1.669 -7.997 1.00 98.75 126 GLU A CA 1
ATOM 1026 C C . GLU A 1 126 ? -9.569 2.239 -9.145 1.00 98.75 126 GLU A C 1
ATOM 1028 O O . GLU A 1 126 ? -8.675 1.557 -9.649 1.00 98.75 126 GLU A O 1
ATOM 1033 N N . ALA A 1 127 ? -9.807 3.495 -9.536 1.00 98.75 127 ALA A N 1
ATOM 1034 C CA . ALA A 1 127 ? -9.039 4.143 -10.595 1.00 98.75 127 ALA A CA 1
ATOM 1035 C C . ALA A 1 127 ? -7.547 4.264 -10.241 1.00 98.75 127 ALA A C 1
ATOM 1037 O O . ALA A 1 127 ? -6.696 4.043 -11.104 1.00 98.75 127 ALA A O 1
ATOM 1038 N N . TYR A 1 128 ? -7.219 4.572 -8.983 1.00 98.62 128 TYR A N 1
ATOM 1039 C CA . TYR A 1 128 ? -5.832 4.626 -8.525 1.00 98.62 128 TYR A CA 1
ATOM 1040 C C . TYR A 1 128 ? -5.140 3.267 -8.606 1.00 98.62 128 TYR A C 1
ATOM 1042 O O . TYR A 1 128 ? -4.054 3.181 -9.185 1.00 98.62 128 TYR A O 1
ATOM 1050 N N . SER A 1 129 ? -5.765 2.202 -8.098 1.00 98.69 129 SER A N 1
ATOM 1051 C CA . SER A 1 129 ? -5.185 0.857 -8.152 1.00 98.69 129 SER A CA 1
ATOM 1052 C C . SER A 1 129 ? -4.997 0.370 -9.590 1.00 98.69 129 SER A C 1
ATOM 1054 O O . SER A 1 129 ? -3.944 -0.172 -9.912 1.00 98.69 129 SER A O 1
ATOM 1056 N N . LEU A 1 130 ? -5.967 0.618 -10.479 1.00 98.75 130 LEU A N 1
ATOM 1057 C CA . LEU A 1 130 ? -5.859 0.262 -11.900 1.00 98.75 130 LEU A CA 1
ATOM 1058 C C . LEU A 1 130 ? -4.723 1.009 -12.607 1.00 98.75 130 LEU A C 1
ATOM 1060 O O . LEU A 1 130 ? -3.963 0.396 -13.353 1.00 98.75 130 LEU A O 1
ATOM 1064 N N . ASN A 1 131 ? -4.586 2.314 -12.361 1.00 98.62 131 ASN A N 1
ATOM 1065 C CA . ASN A 1 131 ? -3.512 3.111 -12.951 1.00 98.62 131 ASN A CA 1
ATOM 1066 C C . ASN A 1 131 ? -2.129 2.628 -12.489 1.00 98.62 131 ASN A C 1
ATOM 1068 O O . ASN A 1 131 ? -1.211 2.495 -13.293 1.00 98.62 131 ASN A O 1
ATOM 1072 N N . ASN A 1 132 ? -1.981 2.313 -11.200 1.00 98.50 132 ASN A N 1
ATOM 1073 C CA . ASN A 1 132 ? -0.716 1.795 -10.689 1.00 98.50 132 ASN A CA 1
ATOM 1074 C C . ASN A 1 132 ? -0.413 0.376 -11.179 1.00 98.50 132 ASN A C 1
ATOM 1076 O O . ASN A 1 132 ? 0.745 0.101 -11.472 1.00 98.50 132 ASN A O 1
ATOM 1080 N N . LEU A 1 133 ? -1.416 -0.492 -11.348 1.00 98.69 133 LEU A N 1
ATOM 1081 C CA . LEU A 1 133 ? -1.220 -1.799 -11.987 1.00 98.69 133 LEU A CA 1
ATOM 1082 C C . LEU A 1 133 ? -0.724 -1.652 -13.427 1.00 98.69 133 LEU A C 1
ATOM 1084 O O . LEU A 1 133 ? 0.228 -2.326 -13.806 1.00 98.69 133 LEU A O 1
ATOM 1088 N N . ALA A 1 134 ? -1.313 -0.741 -14.208 1.00 98.31 134 ALA A N 1
ATOM 1089 C CA . ALA A 1 134 ? -0.844 -0.456 -15.564 1.00 98.31 134 ALA A CA 1
ATOM 1090 C C . ALA A 1 134 ? 0.632 -0.023 -15.565 1.00 98.31 134 ALA A C 1
ATOM 1092 O O . ALA A 1 134 ? 1.442 -0.613 -16.274 1.00 98.31 134 ALA A O 1
ATOM 1093 N N . ASN A 1 135 ? 1.006 0.906 -14.677 1.00 98.06 135 ASN A N 1
ATOM 1094 C CA . ASN A 1 135 ? 2.401 1.320 -14.520 1.00 98.06 135 ASN A CA 1
ATOM 1095 C C . ASN A 1 135 ? 3.322 0.149 -14.133 1.00 98.06 135 ASN A C 1
ATOM 1097 O O . ASN A 1 135 ? 4.453 0.080 -14.605 1.00 98.06 135 ASN A O 1
ATOM 1101 N N . VAL A 1 136 ? 2.888 -0.758 -13.251 1.00 97.81 136 VAL A N 1
ATOM 1102 C CA . VAL A 1 136 ? 3.684 -1.938 -12.867 1.00 97.81 136 VAL A CA 1
ATOM 1103 C C . VAL A 1 136 ? 3.921 -2.850 -14.072 1.00 97.81 136 VAL A C 1
ATOM 1105 O O . VAL A 1 136 ? 5.058 -3.263 -14.293 1.00 97.81 136 VAL A O 1
ATOM 1108 N N . TYR A 1 137 ? 2.892 -3.117 -14.879 1.00 95.50 137 TYR A N 1
ATOM 1109 C CA . TYR A 1 137 ? 3.022 -3.953 -16.073 1.00 95.50 137 TYR A CA 1
ATOM 1110 C C . TYR A 1 137 ? 3.923 -3.333 -17.145 1.00 95.50 137 TYR A C 1
ATOM 1112 O O . TYR A 1 137 ? 4.733 -4.049 -17.734 1.00 95.50 137 TYR A O 1
ATOM 1120 N N . ASP A 1 138 ? 3.847 -2.017 -17.348 1.00 95.88 138 ASP A N 1
ATOM 1121 C CA . ASP A 1 138 ? 4.748 -1.314 -18.265 1.00 95.88 138 ASP A CA 1
ATOM 1122 C C . ASP A 1 138 ? 6.212 -1.451 -17.810 1.00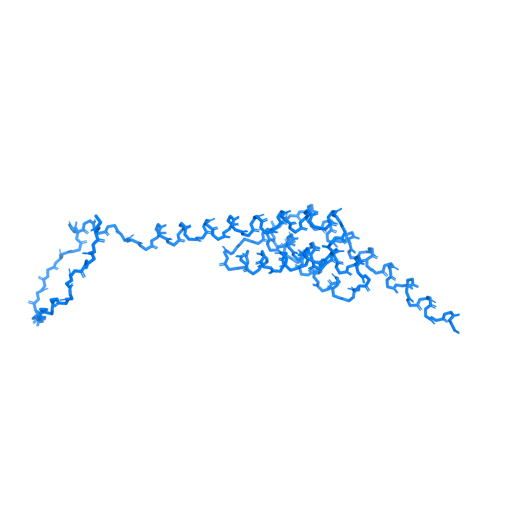 95.88 138 ASP A C 1
ATOM 1124 O O . ASP A 1 138 ? 7.080 -1.824 -18.602 1.00 95.88 138 ASP A O 1
ATOM 1128 N N . ASN A 1 139 ? 6.486 -1.256 -16.514 1.00 93.81 139 ASN A N 1
ATOM 1129 C CA . ASN A 1 139 ? 7.834 -1.420 -15.960 1.00 93.81 139 ASN A CA 1
ATOM 1130 C C . ASN A 1 139 ? 8.352 -2.867 -16.067 1.00 93.81 139 ASN A C 1
ATOM 1132 O O . ASN A 1 139 ? 9.524 -3.075 -16.381 1.00 93.81 139 ASN A O 1
ATOM 1136 N N . LEU A 1 140 ? 7.497 -3.869 -15.830 1.00 90.94 140 LEU A N 1
ATOM 1137 C CA . LEU A 1 140 ? 7.852 -5.283 -16.000 1.00 90.94 140 LEU A CA 1
ATOM 1138 C C . LEU A 1 140 ? 8.258 -5.591 -17.444 1.00 90.94 140 LEU A C 1
ATOM 1140 O O . LEU A 1 140 ? 9.306 -6.194 -17.672 1.00 90.94 140 LEU A O 1
ATOM 1144 N N . ALA A 1 141 ? 7.475 -5.128 -18.420 1.00 90.81 141 ALA A N 1
ATOM 1145 C CA . ALA A 1 141 ? 7.772 -5.340 -19.834 1.00 90.81 141 ALA A CA 1
ATOM 1146 C C . ALA A 1 141 ? 9.097 -4.676 -20.254 1.00 90.81 141 ALA A C 1
ATOM 1148 O O . ALA A 1 141 ? 9.885 -5.257 -21.009 1.00 90.81 141 ALA A O 1
ATOM 1149 N N . GLU A 1 142 ? 9.375 -3.469 -19.754 1.00 89.38 142 GLU A N 1
ATOM 1150 C CA . GLU A 1 142 ? 10.649 -2.784 -19.987 1.00 89.38 142 GLU A CA 1
ATOM 1151 C C . GLU A 1 142 ? 11.831 -3.521 -19.347 1.00 89.38 142 GLU A C 1
ATOM 1153 O O . GLU A 1 142 ? 12.875 -3.689 -19.987 1.00 89.38 142 GLU A O 1
ATOM 1158 N N . TYR A 1 143 ? 11.662 -4.011 -18.118 1.00 85.88 143 TYR A N 1
ATOM 1159 C CA . TYR A 1 143 ? 12.674 -4.777 -17.397 1.00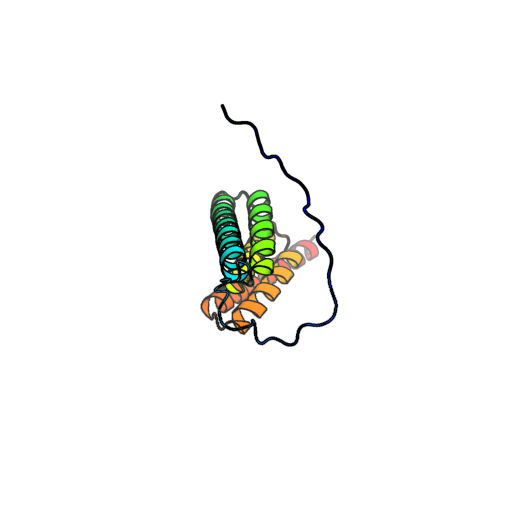 85.88 143 TYR A CA 1
ATOM 1160 C C . TYR A 1 143 ? 13.020 -6.091 -18.112 1.00 85.88 143 TYR A C 1
ATOM 1162 O O . TYR A 1 143 ? 14.196 -6.385 -18.349 1.00 85.88 143 TYR A O 1
ATOM 1170 N N . GLU A 1 144 ? 12.011 -6.849 -18.544 1.00 88.06 144 GLU A N 1
ATOM 1171 C CA . GLU A 1 144 ? 12.200 -8.073 -19.330 1.00 88.06 144 GLU A CA 1
ATOM 1172 C C . GLU A 1 144 ? 12.919 -7.792 -20.652 1.00 88.06 144 GLU A C 1
ATOM 1174 O O . GLU A 1 144 ? 13.853 -8.506 -21.032 1.00 88.06 144 GLU A O 1
ATOM 1179 N N . ARG A 1 145 ? 12.537 -6.716 -21.350 1.00 89.75 145 ARG A N 1
ATOM 1180 C CA . ARG A 1 145 ? 13.217 -6.294 -22.578 1.00 89.75 145 ARG A CA 1
ATOM 1181 C C . ARG A 1 145 ? 14.686 -5.963 -22.321 1.00 89.75 145 ARG A C 1
ATOM 1183 O O . ARG A 1 145 ? 15.527 -6.352 -23.128 1.00 89.75 145 ARG A O 1
ATOM 1190 N N . ALA A 1 146 ? 15.003 -5.273 -21.227 1.00 85.81 146 ALA A N 1
ATOM 1191 C CA . ALA A 1 146 ? 16.376 -4.926 -20.871 1.00 85.81 146 ALA A CA 1
ATOM 1192 C C . ALA A 1 146 ? 17.237 -6.169 -20.591 1.00 85.81 146 ALA A C 1
ATOM 1194 O O . ALA A 1 146 ? 18.377 -6.235 -21.051 1.00 85.81 146 ALA A O 1
ATOM 1195 N N . ILE A 1 147 ? 16.691 -7.179 -19.905 1.00 87.88 147 ILE A N 1
ATOM 1196 C CA . ILE A 1 147 ? 17.387 -8.453 -19.662 1.00 87.88 147 ILE A CA 1
ATOM 1197 C C . ILE A 1 147 ? 17.649 -9.201 -20.971 1.00 87.88 147 ILE A C 1
ATOM 1199 O O . ILE A 1 147 ? 18.745 -9.725 -21.164 1.00 87.88 147 ILE A O 1
ATOM 1203 N N . ASN A 1 148 ? 16.670 -9.227 -21.876 1.00 87.94 148 ASN A N 1
ATOM 1204 C CA . ASN A 1 148 ? 16.776 -9.925 -23.159 1.00 87.94 148 ASN A CA 1
ATOM 1205 C C . ASN A 1 148 ? 17.749 -9.260 -24.153 1.00 87.94 148 ASN A C 1
ATOM 1207 O O . ASN A 1 148 ? 18.091 -9.871 -25.162 1.00 87.94 148 ASN A O 1
ATOM 1211 N N . LEU A 1 149 ? 18.178 -8.018 -23.899 1.00 83.12 149 LEU A N 1
ATOM 1212 C CA . LEU A 1 149 ? 19.142 -7.284 -24.728 1.00 83.12 149 LEU A CA 1
ATOM 1213 C C . LEU A 1 149 ? 20.613 -7.489 -24.314 1.00 83.12 149 LEU A C 1
ATOM 1215 O O . LEU A 1 149 ? 21.490 -6.937 -24.981 1.00 83.12 149 LEU A O 1
ATOM 1219 N N . ARG A 1 150 ? 20.892 -8.233 -23.235 1.00 62.97 150 ARG A N 1
ATOM 1220 C CA . ARG A 1 150 ? 22.260 -8.539 -22.771 1.00 62.97 150 ARG A CA 1
ATOM 1221 C C . ARG A 1 150 ? 22.838 -9.786 -23.441 1.00 62.97 150 ARG A C 1
ATOM 1223 O O . ARG A 1 150 ? 24.080 -9.837 -23.565 1.00 62.97 150 ARG A O 1
#

pLDDT: mean 83.45, std 22.69, range [32.84, 98.94]

Nearest PDB structures (foldseek):
  3ro3-assembly1_A  TM=9.013E-01  e=1.480E-05  Mus musculus
  4g2v-assembly1_A  TM=8.436E-01  e=1.646E-05  Mus musculus
  6hc2-assembly1_C  TM=8.459E-01  e=2.147E-05  Homo sapiens
  4wne-assembly1_A  TM=8.423E-01  e=2.387E-05  Homo sapiens
  4a1s-assembly1_B  TM=8.374E-01  e=7.675E-05  Drosophila melanogaster

Secondary structure (DSSP, 8-state):
------------PPPS------SSS-----THHHHHHHHHHHHHHHHHHHHHHHHHHHHTT-HHHHHHHHHHHHHHHHHHT-HHHHHHHHHHHHHHHHHTT-HHHHHHHHHHHHHHHHHTT-HHHHHHHHHHHHHHHHHHHHHHHHHHT-

Foldseek 3Di:
DDDDDDDDDDDDDDDPDDPDPPPPPPPPPPPPPVVVVVVLVVLLVQLVVLQVVLVVCVVVVVLVSSLVSLVSSLVSCVVSVVLLSNLVSLQSNLVSCVVVVVLVSSLVSLVVSLVSCVVVVPPVSNVSSVVSNVVSVVSVVVVVVVVVVD

Mean predicted aligned error: 11.66 Å